Protein AF-A0A0G0GGW9-F1 (afdb_monomer)

Mean predicted aligned error: 3.84 Å

Foldseek 3Di:
DCVLCVVVVHDPLCVLVPDLVVVVVVLVVLLVCLQPPPPDDDDDQLNLVSCPPRPPDAFEFEAAADPVRHGPLVVQLVCCCVVVVDDSVVSNSSVVCCVPSVQQSCCVRPPVNDPPDDSRPCVSHPYYHHVNPDDPVRSVVVVCVVVVHDD

Structure (mmCIF, N/CA/C/O backbone):
data_AF-A0A0G0GGW9-F1
#
_entry.id   AF-A0A0G0GGW9-F1
#
loop_
_atom_site.group_PDB
_atom_site.id
_atom_site.type_symbol
_atom_site.label_atom_id
_atom_site.label_alt_id
_atom_site.label_comp_id
_atom_site.label_asym_id
_atom_site.label_entity_id
_atom_site.label_seq_id
_atom_site.pdbx_PDB_ins_code
_atom_site.Cartn_x
_atom_site.Cartn_y
_atom_site.Cartn_z
_atom_site.occupancy
_atom_site.B_iso_or_equiv
_atom_site.auth_seq_id
_atom_site.auth_comp_id
_atom_site.auth_asym_id
_atom_site.auth_atom_id
_atom_site.pdbx_PDB_model_num
ATOM 1 N N . PHE A 1 1 ? 8.602 3.162 4.055 1.00 80.19 1 PHE A N 1
ATOM 2 C CA . PHE A 1 1 ? 9.511 2.386 3.172 1.00 80.19 1 PHE A CA 1
ATOM 3 C C . PHE A 1 1 ? 10.698 3.189 2.614 1.00 80.19 1 PHE A C 1
ATOM 5 O O . PHE A 1 1 ? 11.826 2.775 2.826 1.00 80.19 1 PHE A O 1
ATOM 12 N N . ARG A 1 2 ? 10.503 4.337 1.935 1.00 81.88 2 ARG A N 1
ATOM 13 C CA . ARG A 1 2 ? 11.607 5.078 1.270 1.00 81.88 2 ARG A CA 1
ATOM 14 C C . ARG A 1 2 ?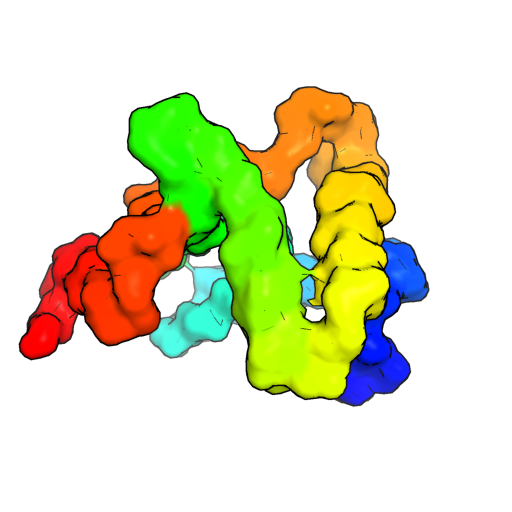 12.798 5.412 2.183 1.00 81.88 2 ARG A C 1
ATOM 16 O O . ARG A 1 2 ? 13.940 5.236 1.779 1.00 81.88 2 ARG A O 1
ATOM 23 N N . LYS A 1 3 ? 12.522 5.848 3.419 1.00 83.19 3 LYS A N 1
ATOM 24 C CA . LYS A 1 3 ? 13.545 6.105 4.448 1.00 83.19 3 LYS A CA 1
ATOM 25 C C . LYS A 1 3 ? 14.394 4.857 4.732 1.00 83.19 3 LYS A C 1
ATOM 27 O O . LYS A 1 3 ? 15.609 4.926 4.646 1.00 83.19 3 LYS A O 1
ATOM 32 N N . PHE A 1 4 ? 13.741 3.718 4.963 1.00 82.19 4 PHE A N 1
ATOM 33 C CA . PHE A 1 4 ? 14.397 2.430 5.190 1.00 82.19 4 PHE A CA 1
ATOM 34 C C . PHE A 1 4 ? 15.253 1.989 3.993 1.00 82.19 4 PHE A C 1
ATOM 36 O O . PHE A 1 4 ? 16.416 1.655 4.174 1.00 82.19 4 PHE A O 1
ATOM 43 N N . ALA A 1 5 ? 14.719 2.053 2.767 1.00 81.75 5 ALA A N 1
ATOM 44 C CA . ALA A 1 5 ? 15.481 1.700 1.565 1.00 81.75 5 ALA A CA 1
ATOM 45 C C . ALA A 1 5 ? 16.757 2.553 1.429 1.00 81.75 5 ALA A C 1
ATOM 47 O O . ALA A 1 5 ? 17.835 2.013 1.194 1.00 81.75 5 ALA A O 1
ATOM 48 N N . LYS A 1 6 ? 16.654 3.867 1.682 1.00 83.56 6 LYS A N 1
ATOM 49 C CA . LYS A 1 6 ? 17.798 4.789 1.678 1.00 83.56 6 LYS A CA 1
ATOM 50 C C . LYS A 1 6 ? 18.835 4.444 2.754 1.00 83.56 6 LYS A C 1
ATOM 52 O O . LYS A 1 6 ? 20.022 4.454 2.456 1.00 83.56 6 LYS A O 1
ATOM 57 N N . GLU A 1 7 ? 18.401 4.140 3.978 1.00 85.06 7 GLU A N 1
ATOM 58 C CA . GLU A 1 7 ? 19.284 3.732 5.088 1.00 85.06 7 GLU A CA 1
ATOM 59 C C . GLU A 1 7 ? 20.056 2.439 4.780 1.00 85.06 7 GLU A C 1
ATOM 61 O O . GLU A 1 7 ? 21.173 2.267 5.253 1.00 85.06 7 GLU A O 1
ATOM 66 N N . GLN A 1 8 ? 19.474 1.550 3.973 1.00 81.25 8 GLN A N 1
ATOM 67 C CA . GLN A 1 8 ? 20.064 0.269 3.571 1.00 81.25 8 GLN A CA 1
ATOM 68 C C . GLN A 1 8 ? 20.803 0.331 2.219 1.00 81.25 8 GLN A C 1
ATOM 70 O O . GLN A 1 8 ? 21.299 -0.686 1.747 1.00 81.25 8 GLN A O 1
ATOM 75 N N . GLY A 1 9 ? 20.881 1.507 1.584 1.00 82.62 9 GLY A N 1
ATOM 76 C CA . GLY A 1 9 ? 21.595 1.698 0.316 1.00 82.62 9 GLY A CA 1
ATOM 77 C C . GLY A 1 9 ? 20.863 1.202 -0.938 1.00 82.62 9 GLY A C 1
ATOM 78 O O . GLY A 1 9 ? 21.488 1.086 -1.987 1.00 82.62 9 GLY A O 1
ATOM 79 N N . PHE A 1 10 ? 19.555 0.936 -0.865 1.00 80.19 10 PHE A N 1
ATOM 80 C CA . PHE A 1 10 ? 18.753 0.475 -2.003 1.00 80.19 10 PHE A CA 1
ATOM 81 C C . PHE A 1 10 ? 17.971 1.612 -2.664 1.00 80.19 10 PHE A C 1
ATOM 83 O O . PHE A 1 10 ? 17.368 2.458 -1.994 1.00 80.19 10 PHE A O 1
ATOM 90 N N . HIS A 1 11 ? 17.903 1.590 -3.997 1.00 76.06 11 HIS A N 1
ATOM 91 C CA . HIS A 1 11 ? 16.989 2.455 -4.732 1.00 76.06 11 HIS A CA 1
ATOM 92 C C . HIS A 1 11 ? 15.553 1.905 -4.674 1.00 76.06 11 HIS A C 1
ATOM 94 O O . HIS A 1 11 ? 15.319 0.700 -4.740 1.00 76.06 11 HIS A O 1
ATOM 100 N N . ILE A 1 12 ? 14.554 2.790 -4.587 1.00 72.75 12 ILE A N 1
ATOM 101 C CA . ILE A 1 12 ? 13.141 2.406 -4.393 1.00 72.75 12 ILE A CA 1
ATOM 102 C C . ILE A 1 12 ? 12.538 1.602 -5.556 1.00 72.75 12 ILE A C 1
ATOM 104 O O . ILE A 1 12 ? 11.520 0.940 -5.366 1.00 72.75 12 ILE A O 1
ATOM 108 N N . SER A 1 13 ? 13.139 1.685 -6.746 1.00 69.50 13 SER A N 1
ATOM 109 C CA . SER A 1 13 ? 12.740 0.925 -7.939 1.00 69.50 13 SER A CA 1
ATOM 110 C C . SER A 1 13 ? 13.322 -0.493 -7.965 1.00 69.50 13 SER A C 1
ATOM 112 O O . SER A 1 13 ? 12.906 -1.309 -8.776 1.00 69.50 13 SER A O 1
ATOM 114 N N . GLU A 1 14 ? 14.271 -0.808 -7.081 1.00 74.75 14 GLU A N 1
ATOM 115 C CA . GLU A 1 14 ? 14.962 -2.102 -7.028 1.00 74.75 14 GLU A CA 1
ATOM 116 C C . GLU A 1 14 ? 14.428 -2.994 -5.902 1.00 74.75 14 GLU A C 1
ATOM 118 O O . GLU A 1 14 ? 15.141 -3.840 -5.367 1.00 74.75 14 GLU A O 1
ATOM 123 N N . LYS A 1 15 ? 13.162 -2.807 -5.514 1.00 78.88 15 LYS A N 1
ATOM 124 C CA . LYS A 1 15 ? 12.557 -3.501 -4.372 1.00 78.88 15 LYS A CA 1
ATOM 125 C C . LYS A 1 15 ? 12.623 -5.025 -4.502 1.00 78.88 15 LYS A C 1
ATOM 127 O O . LYS A 1 15 ? 13.007 -5.705 -3.553 1.00 78.88 15 LYS A O 1
ATOM 132 N N . HIS A 1 16 ? 12.366 -5.558 -5.690 1.00 80.50 16 HIS A N 1
ATOM 133 C CA . HIS A 1 16 ? 12.532 -6.978 -5.990 1.00 80.50 16 HIS A CA 1
ATOM 134 C C . HIS A 1 16 ? 13.946 -7.514 -5.680 1.00 80.50 16 HIS A C 1
ATOM 136 O O . HIS A 1 16 ? 14.065 -8.683 -5.318 1.00 80.50 16 HIS A O 1
ATOM 142 N N . LYS A 1 17 ? 14.999 -6.679 -5.731 1.00 82.94 17 LYS A N 1
ATOM 143 C CA . LYS A 1 17 ? 16.396 -7.059 -5.429 1.00 82.94 17 LYS A CA 1
ATOM 144 C C . LYS A 1 17 ? 16.748 -7.046 -3.940 1.00 82.94 17 LYS A C 1
ATOM 146 O O . LYS A 1 17 ? 17.812 -7.543 -3.576 1.00 82.94 17 LYS A O 1
ATOM 151 N N . ILE A 1 18 ? 15.901 -6.474 -3.082 1.00 85.44 18 ILE A N 1
ATOM 152 C CA . ILE A 1 18 ? 16.120 -6.480 -1.629 1.00 85.44 18 ILE A CA 1
ATOM 153 C C . ILE A 1 18 ? 16.232 -7.943 -1.156 1.00 85.44 18 ILE A C 1
ATOM 155 O O . ILE A 1 18 ? 15.444 -8.773 -1.596 1.00 85.44 18 ILE A O 1
ATOM 159 N N . PRO A 1 19 ? 17.184 -8.326 -0.296 1.00 91.00 19 PRO A N 1
ATOM 160 C CA . PRO A 1 19 ? 17.238 -9.697 0.208 1.00 91.00 19 PRO A CA 1
ATOM 161 C C . PRO A 1 19 ? 15.957 -10.097 0.956 1.00 91.00 19 PRO A C 1
ATOM 163 O O . PRO A 1 19 ? 15.411 -9.298 1.717 1.00 91.00 19 PRO A O 1
ATOM 166 N N . ASP A 1 20 ? 15.505 -11.344 0.788 1.00 92.44 20 ASP A N 1
ATOM 167 C CA . ASP A 1 20 ? 14.273 -11.869 1.409 1.00 92.44 20 ASP A CA 1
ATOM 168 C C . ASP A 1 20 ? 14.255 -11.666 2.942 1.00 92.44 20 ASP A C 1
ATOM 170 O O . ASP A 1 20 ? 13.216 -11.367 3.530 1.00 92.44 20 ASP A O 1
ATOM 174 N N . GLU A 1 21 ? 15.414 -11.787 3.597 1.00 91.38 21 GLU A N 1
ATOM 175 C CA . GLU A 1 21 ? 15.582 -11.546 5.038 1.00 91.38 21 GLU A CA 1
ATOM 176 C C . GLU A 1 21 ? 15.335 -10.085 5.424 1.00 91.38 21 GLU A C 1
ATOM 178 O O . GLU A 1 21 ? 14.716 -9.811 6.452 1.00 91.38 21 GLU A O 1
ATOM 183 N N . LEU A 1 22 ? 15.772 -9.144 4.583 1.00 89.94 22 LEU A N 1
ATOM 184 C CA . LEU A 1 22 ? 15.615 -7.717 4.831 1.00 89.94 22 LEU A CA 1
ATOM 185 C C . LEU A 1 22 ? 14.166 -7.266 4.600 1.00 89.94 22 LEU A C 1
ATOM 187 O O . LEU A 1 22 ? 13.664 -6.442 5.363 1.00 89.94 22 LEU A O 1
ATOM 191 N N . ASP A 1 23 ? 13.473 -7.840 3.611 1.00 90.81 23 ASP A N 1
ATOM 192 C CA . ASP A 1 23 ? 12.028 -7.635 3.426 1.00 90.81 23 ASP A CA 1
ATOM 193 C C . ASP A 1 23 ? 11.237 -8.160 4.633 1.00 90.81 23 ASP A C 1
ATOM 195 O O . ASP A 1 23 ? 10.394 -7.453 5.187 1.00 90.81 23 ASP A O 1
ATOM 199 N N . LYS A 1 24 ? 11.548 -9.371 5.115 1.00 92.38 24 LYS A N 1
ATOM 200 C CA . LYS A 1 24 ? 10.927 -9.914 6.334 1.00 92.38 24 LYS A CA 1
ATOM 201 C C . LYS A 1 24 ? 11.199 -9.031 7.551 1.00 92.38 24 LYS A C 1
ATOM 203 O O . LYS A 1 24 ? 10.263 -8.704 8.275 1.00 92.38 24 LYS A O 1
ATOM 208 N N . ALA A 1 25 ? 12.443 -8.598 7.750 1.00 92.31 25 ALA A N 1
ATOM 209 C CA . ALA A 1 25 ? 12.807 -7.707 8.849 1.00 92.31 25 ALA A CA 1
ATOM 210 C C . ALA A 1 25 ? 12.079 -6.354 8.768 1.00 92.31 25 ALA A C 1
ATOM 212 O O . ALA A 1 25 ? 11.657 -5.817 9.794 1.00 92.31 25 ALA A O 1
ATOM 213 N N . PHE A 1 26 ? 11.891 -5.810 7.561 1.00 92.31 26 PHE A N 1
ATOM 214 C CA . PHE A 1 26 ? 11.120 -4.587 7.355 1.00 92.31 26 PHE A CA 1
ATOM 215 C C . PHE A 1 26 ? 9.651 -4.766 7.757 1.00 92.31 26 PHE A C 1
ATOM 217 O O . PHE A 1 26 ? 9.125 -3.936 8.498 1.00 92.31 26 PHE A O 1
ATOM 224 N N . GLU A 1 27 ? 8.998 -5.845 7.321 1.00 94.44 27 GLU A N 1
ATOM 225 C CA . GLU A 1 27 ? 7.593 -6.090 7.668 1.00 94.44 27 GLU A CA 1
ATOM 226 C C . GLU A 1 27 ? 7.407 -6.390 9.165 1.00 94.44 27 GLU A C 1
ATOM 228 O O . GLU A 1 27 ? 6.448 -5.913 9.771 1.00 94.44 27 GLU A O 1
ATOM 233 N N . GLU A 1 28 ? 8.351 -7.079 9.814 1.00 94.38 28 GLU A N 1
ATOM 234 C CA . GLU A 1 28 ? 8.331 -7.248 11.275 1.00 94.38 28 GLU A CA 1
ATOM 235 C C . GLU A 1 28 ? 8.519 -5.916 12.017 1.00 94.38 28 GLU A C 1
ATOM 237 O O . GLU A 1 28 ? 7.830 -5.656 13.005 1.00 94.38 28 GLU A O 1
ATOM 242 N N . ARG A 1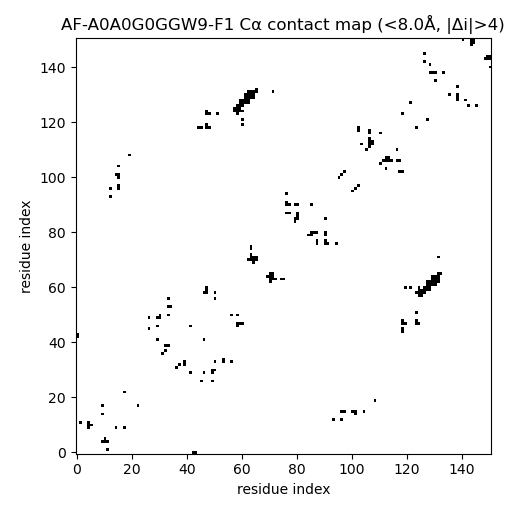 29 ? 9.369 -5.014 11.507 1.00 93.81 29 ARG A N 1
ATOM 243 C CA . ARG A 1 29 ? 9.482 -3.649 12.043 1.00 93.81 29 ARG A CA 1
ATOM 244 C C . ARG A 1 29 ? 8.175 -2.870 11.886 1.00 93.81 29 ARG A C 1
ATOM 246 O O . ARG A 1 29 ? 7.782 -2.170 12.813 1.00 93.81 29 ARG A O 1
ATOM 253 N N . VAL A 1 30 ? 7.488 -2.997 10.749 1.00 95.19 30 VAL A N 1
ATOM 254 C CA . VAL A 1 30 ? 6.163 -2.385 10.546 1.00 95.19 30 VAL A CA 1
ATOM 255 C C . VAL A 1 30 ? 5.162 -2.919 11.571 1.00 95.19 30 VAL A C 1
ATOM 257 O O . VAL A 1 30 ? 4.509 -2.119 12.237 1.00 95.19 30 VAL A O 1
ATOM 260 N N . LYS A 1 31 ? 5.082 -4.242 11.775 1.00 95.88 31 LYS A N 1
ATOM 261 C CA . LYS A 1 31 ? 4.214 -4.832 12.813 1.00 95.88 31 LYS A CA 1
ATOM 262 C C . LYS A 1 31 ? 4.555 -4.328 14.209 1.00 95.88 31 LYS A C 1
ATOM 264 O O . LYS A 1 31 ? 3.648 -4.100 15.002 1.00 95.88 31 LYS A O 1
ATOM 269 N N . TYR A 1 32 ? 5.842 -4.184 14.521 1.00 96.19 32 TYR A N 1
ATOM 270 C CA . TYR A 1 32 ? 6.283 -3.656 15.807 1.00 96.19 32 TYR A CA 1
ATOM 271 C C . TYR A 1 32 ? 5.777 -2.227 16.022 1.00 96.19 32 TYR A C 1
ATOM 273 O O . TYR A 1 32 ? 5.156 -1.969 17.050 1.00 96.19 32 TYR A O 1
ATOM 281 N N . ILE A 1 33 ? 5.979 -1.335 15.047 1.00 95.94 33 ILE A N 1
ATOM 282 C CA . ILE A 1 33 ? 5.508 0.056 15.115 1.00 95.94 33 ILE A CA 1
ATOM 283 C C . ILE A 1 33 ? 3.990 0.081 15.315 1.00 95.94 33 ILE A C 1
ATOM 285 O O . ILE A 1 33 ? 3.509 0.684 16.266 1.00 95.94 33 ILE A O 1
ATOM 289 N N . LEU A 1 34 ? 3.237 -0.660 14.494 1.00 95.94 34 LEU A N 1
ATOM 290 C CA . LEU A 1 34 ? 1.771 -0.697 14.570 1.00 95.94 34 LEU A CA 1
ATOM 291 C C . LEU A 1 34 ? 1.225 -1.217 15.908 1.00 95.94 34 LEU A C 1
ATOM 293 O O . LEU A 1 34 ? 0.109 -0.874 16.276 1.00 95.94 34 LEU A O 1
ATOM 297 N N . LYS A 1 35 ? 1.975 -2.065 16.621 1.00 96.38 35 LYS A N 1
ATOM 298 C CA . LYS A 1 35 ? 1.551 -2.628 17.914 1.00 96.38 35 LYS A CA 1
ATOM 299 C C . LYS A 1 35 ? 1.961 -1.788 19.120 1.00 96.38 35 LYS A C 1
ATOM 301 O O . LYS A 1 35 ? 1.320 -1.900 20.160 1.00 96.38 35 LYS A O 1
ATOM 306 N N . ASN A 1 36 ? 3.063 -1.047 19.024 1.00 96.88 36 ASN A N 1
ATOM 307 C CA . ASN A 1 36 ? 3.723 -0.463 20.196 1.00 96.88 36 ASN A CA 1
ATOM 308 C C . ASN A 1 36 ? 3.809 1.065 20.151 1.00 96.88 36 ASN A C 1
ATOM 310 O O . ASN A 1 36 ? 3.906 1.698 21.201 1.00 96.88 36 ASN A O 1
ATOM 314 N N . GLU A 1 37 ? 3.787 1.658 18.961 1.00 96.19 37 GLU A N 1
ATOM 315 C CA . GLU A 1 37 ? 3.860 3.103 18.772 1.00 96.19 37 GLU A CA 1
ATOM 316 C C . GLU A 1 37 ? 2.457 3.679 18.533 1.00 96.19 37 GLU A C 1
ATOM 318 O O . GLU A 1 37 ? 1.491 2.952 18.296 1.00 96.19 37 GLU A O 1
ATOM 323 N N . LYS A 1 38 ? 2.313 5.000 18.661 1.00 94.31 38 LYS A N 1
ATOM 324 C CA . LYS A 1 38 ? 1.020 5.692 18.564 1.00 94.31 38 LYS A CA 1
ATOM 325 C C . LYS A 1 38 ? 1.124 6.853 17.594 1.00 94.31 38 LYS A C 1
ATOM 327 O O . LYS A 1 38 ? 2.132 7.548 17.588 1.00 94.31 38 LYS A O 1
ATOM 332 N N . ASN A 1 39 ? 0.036 7.117 16.871 1.00 93.44 39 ASN A N 1
ATOM 333 C CA . ASN A 1 39 ? -0.078 8.231 15.920 1.00 93.44 39 ASN A CA 1
ATOM 334 C C . ASN A 1 39 ? 0.925 8.160 14.756 1.00 93.44 39 ASN A C 1
ATOM 336 O O . ASN A 1 39 ? 1.345 9.186 14.225 1.00 93.44 39 ASN A O 1
ATOM 340 N N . GLU A 1 40 ? 1.289 6.946 14.352 1.00 95.12 40 GLU A N 1
ATOM 341 C CA . GLU A 1 40 ? 2.216 6.706 13.251 1.00 95.12 40 GLU A CA 1
ATOM 342 C C . GLU A 1 40 ? 1.475 6.511 11.926 1.00 95.12 40 GLU A C 1
ATOM 344 O O . GLU A 1 40 ? 0.445 5.838 11.857 1.00 95.12 40 GLU A O 1
ATOM 349 N N . ILE A 1 41 ? 2.035 7.063 10.846 1.00 94.75 41 ILE A N 1
ATOM 350 C CA . ILE A 1 41 ? 1.538 6.858 9.480 1.00 94.75 41 ILE A CA 1
ATOM 351 C C . ILE A 1 41 ? 2.553 6.013 8.719 1.00 94.75 41 ILE A C 1
ATOM 353 O O . ILE A 1 41 ? 3.656 6.461 8.394 1.00 94.75 41 ILE A O 1
ATOM 357 N N . ILE A 1 42 ? 2.163 4.785 8.378 1.00 94.88 42 ILE A N 1
ATOM 358 C CA . ILE A 1 42 ? 3.026 3.859 7.646 1.00 94.88 42 ILE A CA 1
ATOM 359 C C . ILE A 1 42 ? 2.576 3.748 6.194 1.00 94.88 42 ILE A C 1
ATOM 361 O O . ILE A 1 42 ? 1.488 3.274 5.889 1.00 94.88 42 ILE A O 1
ATOM 365 N N . GLN A 1 43 ? 3.486 4.095 5.285 1.00 93.50 43 GLN A N 1
ATOM 366 C CA . GLN A 1 43 ? 3.339 3.837 3.857 1.00 93.50 43 GLN A CA 1
ATOM 367 C C . GLN A 1 43 ? 4.316 2.738 3.404 1.00 93.50 43 GLN A C 1
ATOM 369 O O . GLN A 1 43 ? 5.548 2.922 3.375 1.00 93.50 43 GLN A O 1
ATOM 374 N N . SER A 1 44 ? 3.762 1.588 3.019 1.00 91.38 44 SER A N 1
ATOM 375 C CA . SER A 1 44 ? 4.461 0.474 2.368 1.00 91.38 44 SER A CA 1
ATOM 376 C C . SER A 1 44 ? 3.500 -0.285 1.439 1.00 91.38 44 SER A C 1
ATOM 378 O O . SER A 1 44 ? 2.310 0.010 1.413 1.00 91.38 44 SER A O 1
ATOM 380 N N . HIS A 1 45 ? 4.016 -1.234 0.649 1.00 91.31 45 HIS A N 1
ATOM 381 C CA . HIS A 1 45 ? 3.168 -2.026 -0.257 1.00 91.31 45 HIS A CA 1
ATOM 382 C C . HIS A 1 45 ? 2.285 -2.994 0.539 1.00 91.31 45 HIS A C 1
ATOM 384 O O . HIS A 1 45 ? 1.086 -3.064 0.311 1.00 91.31 45 HIS A O 1
ATOM 390 N N . LEU A 1 46 ? 2.868 -3.685 1.522 1.00 94.06 46 LEU A N 1
ATOM 391 C CA . LEU A 1 46 ? 2.174 -4.697 2.311 1.00 94.06 46 LEU A CA 1
ATOM 392 C C . LEU A 1 46 ? 1.482 -4.135 3.557 1.00 94.06 46 LEU A C 1
ATOM 394 O O . LEU A 1 46 ? 0.895 -4.919 4.282 1.00 94.06 46 LEU A O 1
ATOM 398 N N . ALA A 1 47 ? 1.501 -2.822 3.821 1.00 92.56 47 ALA A N 1
ATOM 399 C CA . ALA A 1 47 ? 1.004 -2.247 5.080 1.00 92.56 47 ALA A CA 1
ATOM 400 C C . ALA A 1 47 ? -0.400 -2.744 5.470 1.00 92.56 47 ALA A C 1
ATOM 402 O O . ALA A 1 47 ? -0.598 -3.151 6.611 1.00 92.56 47 ALA A O 1
ATOM 403 N N . GLY A 1 48 ? -1.347 -2.780 4.523 1.00 94.50 48 GLY A N 1
ATOM 404 C CA . GLY A 1 48 ? -2.700 -3.294 4.769 1.00 94.50 48 GLY A CA 1
ATOM 405 C C . GLY A 1 48 ? -2.714 -4.777 5.149 1.00 94.50 48 GLY A C 1
ATOM 406 O O . GLY A 1 48 ? -3.327 -5.156 6.144 1.00 94.50 48 GLY A O 1
ATOM 407 N N . PHE A 1 49 ? -1.982 -5.613 4.411 1.00 95.31 49 PHE A N 1
ATOM 408 C CA . PHE A 1 49 ? -1.826 -7.042 4.700 1.00 95.31 49 PHE A CA 1
ATOM 409 C C . PHE A 1 49 ? -1.079 -7.305 6.023 1.00 95.31 49 PHE A C 1
ATOM 411 O O . PHE A 1 49 ? -1.494 -8.131 6.832 1.00 95.31 49 PHE A O 1
ATOM 418 N N . THR A 1 50 ? 0.001 -6.575 6.282 1.00 94.75 50 THR A N 1
ATOM 419 C CA . THR A 1 50 ? 0.832 -6.683 7.487 1.00 94.75 50 THR A CA 1
ATOM 420 C C . THR A 1 50 ? 0.073 -6.250 8.746 1.00 94.75 50 THR A C 1
ATOM 422 O O . THR A 1 50 ? 0.305 -6.804 9.821 1.00 94.75 50 THR A O 1
ATOM 425 N N . ALA A 1 51 ? -0.856 -5.299 8.619 1.00 96.62 51 ALA A N 1
ATOM 426 C CA . ALA A 1 51 ? -1.667 -4.777 9.717 1.00 96.62 51 ALA A CA 1
ATOM 427 C C . ALA A 1 51 ? -2.854 -5.673 10.122 1.00 96.62 51 ALA A C 1
ATOM 429 O O . ALA A 1 51 ? -3.574 -5.342 11.066 1.00 96.62 51 ALA A O 1
ATOM 430 N N . GLN A 1 52 ? -3.106 -6.789 9.425 1.00 95.06 52 GLN A N 1
ATOM 431 C CA . GLN A 1 52 ? -4.251 -7.650 9.733 1.00 95.06 52 GLN A CA 1
ATOM 432 C C . GLN A 1 52 ? -4.197 -8.174 11.175 1.00 95.06 52 GLN A C 1
ATOM 434 O O . GLN A 1 52 ? -3.166 -8.649 11.652 1.00 95.06 52 GLN A O 1
ATOM 439 N N . GLY A 1 53 ? -5.333 -8.087 11.870 1.00 94.69 53 GLY A N 1
ATOM 440 C CA . GLY A 1 53 ? -5.463 -8.513 13.265 1.00 94.69 53 GLY A CA 1
ATOM 441 C C . GLY A 1 53 ? -4.812 -7.585 14.298 1.00 94.69 53 GLY A C 1
ATOM 442 O O . GLY A 1 53 ? -4.828 -7.923 15.480 1.00 94.69 53 GLY A O 1
ATOM 443 N N . ILE A 1 54 ? -4.251 -6.437 13.898 1.00 96.38 54 ILE A N 1
ATOM 444 C CA . ILE A 1 54 ? -3.768 -5.416 14.838 1.00 96.38 54 ILE A CA 1
ATOM 445 C C . ILE A 1 54 ? -4.929 -4.449 15.132 1.00 96.38 54 ILE A C 1
ATOM 447 O O . ILE A 1 54 ? -5.444 -3.834 14.195 1.00 96.38 54 ILE A O 1
ATOM 451 N N . PRO A 1 55 ? -5.389 -4.336 16.393 1.00 94.88 55 PRO A N 1
ATOM 452 C CA . PRO A 1 55 ? -6.469 -3.421 16.751 1.00 94.88 55 PRO A CA 1
ATOM 453 C C . PRO A 1 55 ? -6.017 -1.962 16.622 1.00 94.88 55 PRO A C 1
ATOM 455 O O . PRO A 1 55 ? -4.825 -1.678 16.633 1.00 94.88 55 PRO A O 1
ATOM 458 N N . GLU A 1 56 ? -6.978 -1.041 16.523 1.00 94.44 56 GLU A N 1
ATOM 459 C CA . GLU A 1 56 ? -6.734 0.415 16.502 1.00 94.44 56 GLU A CA 1
ATOM 460 C C . GLU A 1 56 ? -5.875 0.919 15.322 1.00 94.44 56 GLU A C 1
ATOM 462 O O . GLU A 1 56 ? -5.411 2.058 15.326 1.00 94.44 56 GLU A O 1
ATOM 467 N N . VAL A 1 57 ? -5.710 0.109 14.271 1.00 96.94 57 VAL A N 1
ATOM 468 C CA . VAL A 1 57 ? -5.048 0.504 13.021 1.00 96.94 57 VAL A CA 1
ATOM 469 C C . VAL A 1 57 ? -6.090 0.721 11.930 1.00 96.94 57 VAL A C 1
ATOM 471 O O . VAL A 1 57 ? -6.814 -0.205 11.571 1.00 96.94 57 VAL A O 1
ATOM 474 N N . PHE A 1 58 ? -6.119 1.929 11.365 1.00 97.31 58 PHE A N 1
ATOM 475 C CA . PHE A 1 58 ? -6.962 2.273 10.219 1.00 97.31 58 PHE A CA 1
ATOM 476 C C . PHE A 1 58 ? -6.182 2.105 8.908 1.00 97.31 58 PHE A C 1
ATOM 478 O O . PHE A 1 58 ? -5.157 2.756 8.691 1.00 97.31 58 PHE A O 1
ATOM 485 N N . LYS A 1 59 ? -6.642 1.213 8.029 1.00 97.81 59 LYS A N 1
ATOM 486 C CA . LYS A 1 59 ? -5.936 0.797 6.809 1.00 97.81 59 LYS A CA 1
ATOM 487 C C . LYS A 1 59 ? -6.592 1.425 5.588 1.00 97.81 59 LYS A C 1
ATOM 489 O O . LYS A 1 59 ? -7.780 1.232 5.339 1.00 97.81 59 LYS A O 1
ATOM 494 N N . ILE A 1 60 ? -5.790 2.116 4.785 1.00 97.81 60 ILE A N 1
ATOM 495 C CA . ILE A 1 60 ? -6.257 2.836 3.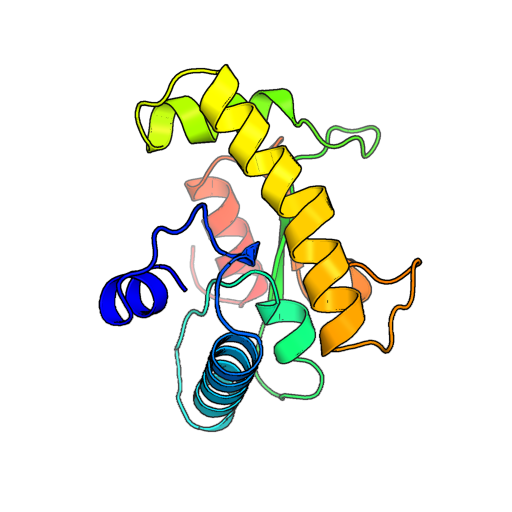599 1.00 97.81 60 ILE A CA 1
ATOM 496 C C . ILE A 1 60 ? -5.612 2.232 2.353 1.00 97.81 60 ILE A C 1
ATOM 498 O O . ILE A 1 60 ? -4.384 2.130 2.278 1.00 97.81 60 ILE A O 1
ATOM 502 N N . LEU A 1 61 ? -6.433 1.858 1.374 1.00 97.38 61 LEU A N 1
ATOM 503 C CA . LEU A 1 61 ? -5.988 1.510 0.029 1.00 97.38 61 LEU A CA 1
ATOM 504 C C . LEU A 1 61 ? -6.139 2.726 -0.880 1.00 97.38 61 LEU A C 1
ATOM 506 O O . LEU A 1 61 ? -7.179 3.377 -0.878 1.00 97.38 61 LEU A O 1
ATOM 510 N N . VAL A 1 62 ? -5.116 3.017 -1.679 1.00 95.94 62 VAL A N 1
ATOM 511 C CA . VAL A 1 62 ? -5.156 4.098 -2.668 1.00 95.94 62 VAL A CA 1
ATOM 512 C C . VAL A 1 62 ? -5.094 3.488 -4.061 1.00 95.94 62 VAL A C 1
ATOM 514 O O . VAL A 1 62 ? -4.105 2.837 -4.400 1.00 95.94 62 VAL A O 1
ATOM 517 N N . ILE A 1 63 ? -6.134 3.724 -4.856 1.00 95.69 63 ILE A N 1
ATOM 518 C CA . ILE A 1 63 ? -6.292 3.210 -6.223 1.00 95.69 63 ILE A CA 1
ATOM 519 C C . ILE A 1 63 ? -6.432 4.353 -7.234 1.00 95.69 63 ILE A C 1
ATOM 521 O O . ILE A 1 63 ? -6.503 5.537 -6.875 1.00 95.69 63 ILE A O 1
ATOM 525 N N . CYS A 1 64 ? -6.429 3.996 -8.514 1.00 95.69 64 CYS A N 1
ATOM 526 C CA . CYS A 1 64 ? -6.634 4.910 -9.629 1.00 95.69 64 CYS A CA 1
ATOM 527 C C . CYS A 1 64 ? -7.457 4.201 -10.710 1.00 95.69 64 CYS A C 1
ATOM 529 O O . CYS A 1 64 ? -6.940 3.895 -11.778 1.00 95.69 64 CYS A O 1
ATOM 531 N N . GLU A 1 65 ? -8.719 3.925 -10.412 1.00 96.06 65 GLU A N 1
ATOM 532 C CA . GLU A 1 65 ? -9.638 3.198 -11.296 1.00 96.06 65 GLU A CA 1
ATOM 533 C C . GLU A 1 65 ? -10.667 4.163 -11.892 1.00 96.06 65 GLU A C 1
ATOM 535 O O . GLU A 1 65 ? -11.009 5.158 -11.256 1.00 96.06 65 GLU A O 1
ATOM 540 N N . ASP A 1 66 ? -11.164 3.918 -13.101 1.00 95.19 66 ASP A N 1
ATOM 541 C CA . ASP A 1 66 ? -12.306 4.691 -13.604 1.00 95.19 66 ASP A CA 1
ATOM 542 C C . ASP A 1 66 ? -13.652 4.177 -13.073 1.00 95.19 66 ASP A C 1
ATOM 544 O O . ASP A 1 66 ? -13.734 3.319 -12.197 1.00 95.19 66 ASP A O 1
ATOM 548 N N . LYS A 1 67 ? -14.740 4.715 -13.634 1.00 91.25 67 LYS A N 1
ATOM 549 C CA . LYS A 1 67 ? -16.117 4.338 -13.297 1.00 91.25 67 LYS A CA 1
ATOM 550 C C . LYS A 1 67 ? -16.465 2.889 -13.651 1.00 91.25 67 LYS A C 1
ATOM 552 O O . LYS A 1 67 ? -17.479 2.400 -13.162 1.00 91.25 67 LYS A O 1
ATOM 557 N N . GLU A 1 68 ? -15.676 2.239 -14.503 1.00 93.44 68 GLU A N 1
ATOM 558 C CA . GLU A 1 68 ? -15.844 0.833 -14.882 1.00 93.44 68 GLU A CA 1
ATOM 559 C C . GLU A 1 68 ? -15.008 -0.098 -13.984 1.00 93.44 68 GLU A C 1
ATOM 561 O O . GLU A 1 68 ? -15.182 -1.312 -14.047 1.00 93.44 68 GLU A O 1
ATOM 566 N N . GLY A 1 69 ? -14.169 0.456 -13.096 1.00 91.88 69 GLY A N 1
ATOM 567 C CA . GLY A 1 69 ? -13.280 -0.299 -12.208 1.00 91.88 69 GLY A CA 1
ATOM 568 C C . GLY A 1 69 ? -11.924 -0.631 -12.837 1.00 91.88 69 GLY A C 1
ATOM 569 O O . GLY A 1 69 ? -11.180 -1.448 -12.303 1.00 91.88 69 GLY A O 1
ATOM 570 N N . GLU A 1 70 ? -11.582 -0.010 -13.969 1.00 93.94 70 GLU A N 1
ATOM 571 C CA . GLU A 1 70 ? -10.357 -0.315 -14.707 1.00 93.94 70 GLU A CA 1
ATOM 572 C C . GLU A 1 70 ? -9.187 0.562 -14.241 1.00 93.94 70 GLU A C 1
ATOM 574 O O . GLU A 1 70 ? -9.274 1.797 -14.281 1.00 93.94 70 GLU A O 1
ATOM 579 N N . ASP A 1 71 ? -8.056 -0.055 -13.861 1.00 92.94 71 ASP A N 1
ATOM 580 C CA . ASP A 1 71 ? -6.851 0.676 -13.440 1.00 92.94 71 ASP A CA 1
ATOM 581 C C . ASP A 1 71 ? -6.336 1.589 -14.562 1.00 92.94 71 ASP A C 1
ATOM 583 O O . ASP A 1 71 ? -5.961 1.170 -15.663 1.00 92.94 71 ASP A O 1
ATOM 587 N N . LYS A 1 72 ? -6.242 2.882 -14.262 1.00 95.06 72 LYS A N 1
ATOM 588 C CA . LYS A 1 72 ? -5.706 3.907 -15.158 1.00 95.06 72 LYS A CA 1
ATOM 589 C C . LYS A 1 72 ? -4.205 4.018 -15.011 1.00 95.06 72 LYS A C 1
ATOM 591 O O . LYS A 1 72 ? -3.646 5.032 -14.583 1.00 95.06 72 LYS A O 1
ATOM 596 N N . LYS A 1 73 ? -3.540 2.965 -15.482 1.00 92.12 73 LYS A N 1
ATOM 597 C CA . LYS A 1 73 ? -2.082 2.847 -15.533 1.00 92.12 73 LYS A CA 1
ATOM 598 C C . LYS A 1 73 ? -1.405 4.047 -16.201 1.00 92.12 73 LYS A C 1
ATOM 600 O O . LYS A 1 73 ? -0.378 4.497 -15.705 1.00 92.12 73 LYS A O 1
ATOM 605 N N . SER A 1 74 ? -1.978 4.617 -17.266 1.00 93.56 74 SER A N 1
ATOM 606 C CA . SER A 1 74 ? -1.440 5.820 -17.932 1.00 93.56 74 SER A CA 1
ATOM 607 C C . SER A 1 74 ? -1.328 7.022 -16.988 1.00 93.56 74 SER A C 1
ATOM 609 O O . SER A 1 74 ? -0.272 7.638 -16.909 1.00 93.56 74 SER A O 1
ATOM 611 N N . ILE A 1 75 ? -2.359 7.289 -16.184 1.00 94.25 75 ILE A N 1
ATOM 612 C CA . ILE A 1 75 ? -2.354 8.381 -15.200 1.00 94.25 75 ILE A CA 1
ATOM 613 C C . ILE A 1 75 ? -1.304 8.122 -14.112 1.00 94.25 75 ILE A C 1
ATOM 615 O O . ILE A 1 75 ? -0.595 9.035 -13.681 1.00 94.25 75 ILE A O 1
ATOM 619 N N . ARG A 1 76 ? -1.166 6.866 -13.667 1.00 93.56 76 ARG A N 1
ATOM 620 C CA . ARG A 1 76 ? -0.126 6.466 -12.705 1.00 93.56 76 ARG A CA 1
ATOM 621 C C . ARG A 1 76 ? 1.282 6.681 -13.276 1.00 93.56 76 ARG A C 1
ATOM 623 O O . ARG A 1 76 ? 2.149 7.167 -12.549 1.00 93.56 76 ARG A O 1
ATOM 630 N N . ILE A 1 77 ? 1.497 6.370 -14.558 1.00 93.50 77 ILE A N 1
ATOM 631 C CA . ILE A 1 77 ? 2.759 6.610 -15.282 1.00 93.50 77 ILE A CA 1
ATOM 632 C C . ILE A 1 77 ? 3.071 8.106 -15.312 1.00 93.50 77 ILE A C 1
ATOM 634 O O . ILE A 1 77 ? 4.150 8.497 -14.869 1.00 93.50 77 ILE A O 1
ATOM 638 N N . ASP A 1 78 ? 2.120 8.940 -15.737 1.00 93.62 78 ASP A N 1
ATOM 639 C CA . ASP A 1 78 ? 2.307 10.394 -15.820 1.00 93.62 78 ASP A CA 1
ATOM 640 C C . ASP A 1 78 ? 2.673 10.994 -14.455 1.00 93.62 78 ASP A C 1
ATOM 642 O O . ASP A 1 78 ? 3.563 11.838 -14.341 1.00 93.62 78 ASP A O 1
ATOM 646 N N . ARG A 1 79 ? 2.044 10.512 -13.376 1.00 92.62 79 ARG A N 1
ATOM 647 C CA . ARG A 1 79 ? 2.376 10.928 -12.004 1.00 92.62 79 ARG A CA 1
ATOM 648 C C . ARG A 1 79 ? 3.803 10.552 -11.608 1.00 92.62 79 ARG A C 1
ATOM 650 O O . ARG A 1 79 ? 4.463 11.354 -10.955 1.00 92.62 79 ARG A O 1
ATOM 657 N N . ILE A 1 80 ? 4.288 9.364 -11.975 1.00 91.25 80 ILE A N 1
ATOM 658 C CA . ILE A 1 80 ? 5.676 8.950 -11.700 1.00 91.25 80 ILE A CA 1
ATOM 659 C C . ILE A 1 80 ? 6.654 9.808 -12.504 1.00 91.25 80 ILE A C 1
ATOM 661 O O . ILE A 1 80 ? 7.617 10.313 -11.929 1.00 91.25 80 ILE A O 1
ATOM 665 N N . MET A 1 81 ? 6.376 10.023 -13.794 1.00 94.00 81 MET A N 1
ATOM 666 C CA . MET A 1 81 ? 7.190 10.877 -14.663 1.00 94.00 81 MET A CA 1
ATOM 667 C C . MET A 1 81 ? 7.343 12.278 -14.074 1.00 94.00 81 MET A C 1
ATOM 669 O O . MET A 1 81 ? 8.463 12.748 -13.905 1.00 94.00 81 MET A O 1
ATOM 673 N N . ASN A 1 82 ? 6.230 12.908 -13.688 1.00 92.88 82 ASN A N 1
ATOM 674 C CA . ASN A 1 82 ? 6.229 14.261 -13.134 1.00 92.88 82 ASN A CA 1
ATOM 675 C C . ASN A 1 82 ? 6.869 14.333 -11.739 1.00 92.88 82 ASN A C 1
ATOM 677 O O . ASN A 1 82 ? 7.559 15.300 -11.428 1.00 92.88 82 ASN A O 1
ATOM 681 N N . ARG A 1 83 ? 6.656 13.318 -10.892 1.00 89.75 83 ARG A N 1
ATOM 682 C CA . ARG A 1 83 ? 7.198 13.276 -9.525 1.00 89.75 83 ARG A CA 1
ATOM 683 C C . ARG A 1 83 ? 8.712 13.093 -9.510 1.00 89.75 83 ARG A C 1
ATOM 685 O O . ARG A 1 83 ? 9.395 1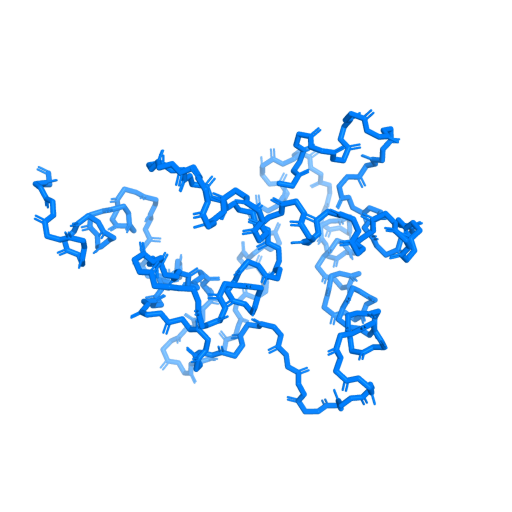3.768 -8.747 1.00 89.75 83 ARG A O 1
ATOM 692 N N . ASP A 1 84 ? 9.211 12.150 -10.303 1.00 88.06 84 ASP A N 1
ATOM 693 C CA . ASP A 1 84 ? 10.615 11.732 -10.259 1.00 88.06 84 ASP A CA 1
ATOM 694 C C . ASP A 1 84 ? 11.441 12.328 -11.412 1.00 88.06 84 ASP A C 1
ATOM 696 O O . ASP A 1 84 ? 12.640 12.070 -11.503 1.00 88.06 84 ASP A O 1
ATOM 700 N N . ASN A 1 85 ? 10.811 13.135 -12.276 1.00 91.81 85 ASN A N 1
ATOM 701 C CA . ASN A 1 85 ? 11.396 13.726 -13.479 1.00 91.81 85 ASN A CA 1
ATOM 702 C C . ASN A 1 85 ? 12.079 12.673 -14.371 1.00 91.81 85 ASN A C 1
ATOM 704 O O . ASN A 1 85 ? 13.246 12.802 -14.749 1.00 91.81 85 ASN A O 1
ATOM 708 N N . VAL A 1 86 ? 11.355 11.586 -14.657 1.00 92.06 86 VAL A N 1
ATOM 709 C CA . VAL A 1 86 ? 11.849 10.444 -15.441 1.00 92.06 86 VAL A CA 1
ATOM 710 C C . VAL A 1 86 ? 11.100 10.286 -16.769 1.00 92.06 86 VAL A C 1
ATOM 712 O O . VAL A 1 86 ? 9.922 10.637 -16.852 1.00 92.06 86 VAL A O 1
ATOM 715 N N . PRO A 1 87 ? 11.740 9.711 -17.805 1.00 93.56 87 PRO A N 1
ATOM 716 C CA . PRO A 1 87 ? 11.074 9.383 -19.062 1.00 93.56 87 PRO A CA 1
ATOM 717 C C . PRO A 1 87 ? 9.958 8.346 -18.901 1.00 93.56 87 PRO A C 1
ATOM 719 O O . PRO A 1 87 ? 9.942 7.550 -17.955 1.00 93.56 87 PRO A O 1
ATOM 722 N N . SER A 1 88 ? 9.061 8.309 -19.889 1.00 91.94 88 SER A N 1
ATOM 723 C CA . SER A 1 88 ? 7.912 7.401 -19.895 1.00 91.94 88 SER A CA 1
ATOM 724 C C . SER A 1 88 ? 8.303 5.922 -19.869 1.00 91.94 88 SER A C 1
ATOM 726 O O . SER A 1 88 ? 7.612 5.131 -19.230 1.00 91.94 88 SER A O 1
ATOM 728 N N . GLU A 1 89 ? 9.414 5.529 -20.506 1.00 92.81 89 GLU A N 1
ATOM 729 C CA . GLU A 1 89 ? 9.893 4.142 -20.474 1.00 92.81 89 GLU A CA 1
ATOM 730 C C . GLU A 1 89 ? 10.239 3.713 -19.048 1.00 92.81 89 GLU A C 1
ATOM 732 O O . GLU A 1 89 ? 9.756 2.685 -18.581 1.00 92.81 89 GLU A O 1
ATOM 737 N N . LYS A 1 90 ? 10.993 4.546 -18.323 1.00 90.25 90 LYS A N 1
ATOM 738 C CA . LYS A 1 90 ? 11.411 4.261 -16.946 1.00 90.25 90 LYS A CA 1
ATOM 739 C C . LYS A 1 90 ? 10.223 4.221 -15.983 1.00 90.25 90 LYS A C 1
ATOM 741 O O . LYS A 1 90 ? 10.177 3.384 -15.086 1.00 90.25 90 LYS A O 1
ATOM 746 N N . ALA A 1 91 ? 9.238 5.096 -16.182 1.00 90.19 91 ALA A N 1
ATOM 747 C CA . ALA A 1 91 ? 8.009 5.076 -15.395 1.00 90.19 91 ALA A CA 1
ATOM 748 C C . ALA A 1 91 ? 7.163 3.814 -15.661 1.00 90.19 91 ALA A C 1
ATOM 750 O O . ALA A 1 91 ? 6.635 3.225 -14.718 1.00 90.19 91 ALA A O 1
ATOM 751 N N . ARG A 1 92 ? 7.062 3.358 -16.921 1.00 89.94 92 ARG A N 1
ATOM 752 C CA . ARG A 1 92 ? 6.392 2.091 -17.274 1.00 89.94 92 ARG A CA 1
ATOM 753 C C . ARG A 1 92 ? 7.096 0.886 -16.665 1.00 89.94 92 ARG A C 1
ATOM 755 O O . ARG A 1 92 ? 6.424 0.019 -16.109 1.00 89.94 92 ARG A O 1
ATOM 762 N N . GLU A 1 93 ? 8.422 0.859 -16.751 1.00 90.12 93 GLU A N 1
ATOM 763 C CA . GLU A 1 93 ? 9.251 -0.185 -16.152 1.00 90.12 93 GLU A CA 1
ATOM 764 C C . GLU A 1 93 ? 9.020 -0.255 -14.638 1.00 90.12 93 GLU A C 1
ATOM 766 O O . GLU A 1 93 ? 8.738 -1.328 -14.118 1.00 90.12 93 GLU A O 1
ATOM 771 N N . GLU A 1 94 ? 9.014 0.883 -13.932 1.00 86.75 94 GLU A N 1
ATOM 772 C CA . GLU A 1 94 ? 8.737 0.918 -12.489 1.00 86.75 94 GLU A CA 1
ATOM 773 C C . GLU A 1 94 ? 7.377 0.3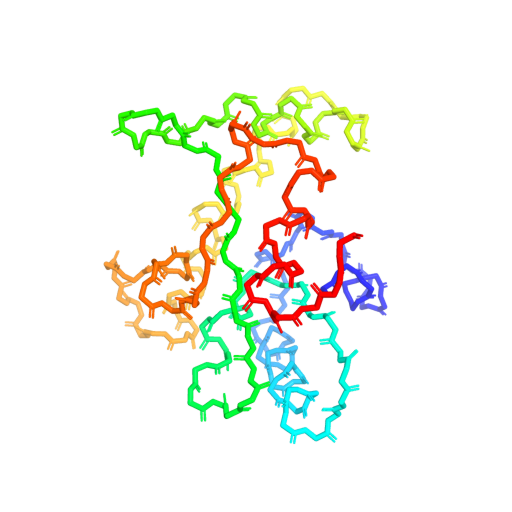00 -12.130 1.00 86.75 94 GLU A C 1
ATOM 775 O O . GLU A 1 94 ? 7.277 -0.417 -11.132 1.00 86.75 94 GLU A O 1
ATOM 780 N N . ILE A 1 95 ? 6.327 0.555 -12.919 1.00 87.50 95 ILE A N 1
ATOM 781 C CA . ILE A 1 95 ? 5.019 -0.054 -12.653 1.00 87.50 95 ILE A CA 1
ATOM 782 C C . ILE A 1 95 ? 5.043 -1.558 -12.936 1.00 87.50 95 ILE A C 1
ATOM 784 O O . ILE A 1 95 ? 4.558 -2.330 -12.114 1.00 87.50 95 ILE A O 1
ATOM 788 N N . HIS A 1 96 ? 5.621 -1.983 -14.059 1.00 87.62 96 HIS A N 1
ATOM 789 C CA . HIS A 1 96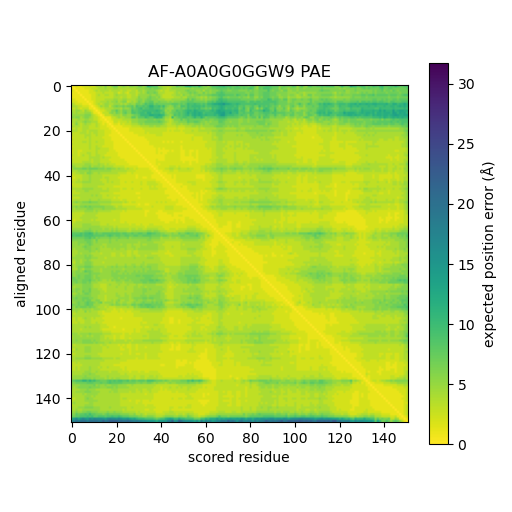 ? 5.705 -3.399 -14.419 1.00 87.62 96 HIS A CA 1
ATOM 790 C C . HIS A 1 96 ? 6.512 -4.211 -13.393 1.00 87.62 96 HIS A C 1
ATOM 792 O O . HIS A 1 96 ? 6.044 -5.247 -12.927 1.00 87.62 96 HIS A O 1
ATOM 798 N N . LEU A 1 97 ? 7.668 -3.700 -12.953 1.00 85.94 97 LEU A N 1
ATOM 799 C CA . LEU A 1 97 ? 8.479 -4.327 -11.906 1.00 85.94 97 LEU A CA 1
ATOM 800 C C . LEU A 1 97 ? 7.688 -4.499 -10.597 1.00 85.94 97 LEU A C 1
ATOM 802 O O . LEU A 1 97 ? 7.801 -5.534 -9.943 1.00 85.94 97 LEU A O 1
ATOM 806 N N . ARG A 1 98 ? 6.860 -3.515 -10.221 1.00 83.25 98 ARG A N 1
ATOM 807 C CA . ARG A 1 98 ? 6.000 -3.614 -9.028 1.00 83.25 98 ARG A CA 1
ATOM 808 C C . ARG A 1 98 ? 4.868 -4.623 -9.191 1.00 83.25 98 ARG A C 1
ATOM 810 O O . ARG A 1 98 ? 4.564 -5.363 -8.261 1.00 83.25 98 ARG A O 1
ATOM 817 N N . GLU A 1 99 ? 4.212 -4.625 -10.341 1.00 86.06 99 GLU A N 1
ATOM 818 C CA . GLU A 1 99 ? 3.041 -5.474 -10.572 1.00 86.06 99 GLU A CA 1
ATOM 819 C C . GLU A 1 99 ? 3.423 -6.945 -10.724 1.00 86.06 99 GLU A C 1
ATOM 821 O O . GLU A 1 99 ? 2.713 -7.806 -10.213 1.00 86.06 99 GLU A O 1
ATOM 826 N N . GLU A 1 100 ? 4.556 -7.240 -11.359 1.00 87.81 100 GLU A N 1
ATOM 827 C CA . GLU A 1 100 ? 4.965 -8.619 -11.621 1.00 87.81 100 GLU A CA 1
ATOM 828 C C . GLU A 1 100 ? 6.017 -9.115 -10.632 1.00 87.81 100 GLU A C 1
ATOM 830 O O . GLU A 1 100 ? 5.796 -10.111 -9.939 1.00 87.81 100 GLU A O 1
ATOM 835 N N . MET A 1 101 ? 7.158 -8.428 -10.524 1.00 90.12 101 MET A N 1
ATOM 836 C CA . MET A 1 101 ? 8.290 -8.946 -9.749 1.00 90.12 101 MET A CA 1
ATOM 837 C C . MET A 1 101 ? 8.067 -8.824 -8.244 1.00 90.12 101 MET A C 1
ATOM 839 O O . MET A 1 101 ? 8.283 -9.795 -7.515 1.00 90.12 101 MET A O 1
ATOM 843 N N . ASP A 1 102 ? 7.614 -7.660 -7.768 1.00 90.44 102 ASP A N 1
ATOM 844 C CA . ASP A 1 102 ? 7.346 -7.474 -6.339 1.00 90.44 102 ASP A CA 1
ATOM 845 C C . ASP A 1 102 ? 6.188 -8.380 -5.885 1.00 90.44 102 ASP A C 1
ATOM 847 O O . ASP A 1 102 ? 6.294 -9.041 -4.850 1.00 90.44 102 ASP A O 1
ATOM 851 N N . LEU A 1 103 ? 5.114 -8.492 -6.677 1.00 93.12 103 LEU A N 1
ATOM 852 C CA . LEU A 1 103 ? 3.991 -9.378 -6.363 1.00 93.12 103 LEU A CA 1
ATOM 853 C C . LEU A 1 103 ? 4.407 -10.854 -6.324 1.00 93.12 103 LEU A C 1
ATOM 855 O O . LEU A 1 103 ? 4.084 -11.548 -5.358 1.00 93.12 103 LEU A O 1
ATOM 859 N N . ALA A 1 104 ? 5.141 -11.337 -7.334 1.00 93.56 104 ALA A N 1
ATOM 860 C CA . ALA A 1 104 ? 5.634 -12.714 -7.367 1.00 93.56 104 ALA A CA 1
ATOM 861 C C . ALA A 1 104 ? 6.514 -13.019 -6.148 1.00 93.56 104 ALA A C 1
ATOM 863 O O . ALA A 1 104 ? 6.364 -14.059 -5.499 1.00 93.56 104 ALA A O 1
ATOM 864 N N . LYS A 1 105 ? 7.383 -12.074 -5.778 1.00 93.50 105 LYS A N 1
ATOM 865 C CA . LYS A 1 105 ? 8.205 -12.182 -4.577 1.00 93.50 105 LYS A CA 1
ATOM 866 C C . LYS A 1 105 ? 7.356 -12.256 -3.307 1.00 93.50 105 LYS A C 1
ATOM 868 O O . LYS A 1 105 ? 7.579 -13.139 -2.482 1.00 93.50 105 LYS A O 1
ATOM 873 N N . TYR A 1 106 ? 6.361 -11.387 -3.135 1.00 94.19 106 TYR A N 1
ATOM 874 C CA . TYR A 1 106 ? 5.513 -11.415 -1.937 1.00 94.19 106 TYR A CA 1
ATOM 875 C C . TYR A 1 106 ? 4.663 -12.672 -1.838 1.00 94.19 106 TYR A C 1
ATOM 877 O O . TYR A 1 106 ? 4.525 -13.219 -0.744 1.00 94.19 106 TYR A O 1
ATOM 885 N N . ARG A 1 107 ? 4.174 -13.185 -2.970 1.00 95.69 107 ARG A N 1
ATOM 886 C CA . ARG A 1 107 ? 3.478 -14.473 -3.016 1.00 95.69 107 ARG A CA 1
ATOM 887 C C . ARG A 1 107 ? 4.347 -15.595 -2.462 1.00 95.69 107 ARG A C 1
ATOM 889 O O . ARG A 1 107 ? 3.904 -16.336 -1.584 1.00 95.69 107 ARG A O 1
ATOM 896 N N . LYS A 1 108 ? 5.603 -15.668 -2.908 1.00 95.44 108 LYS A N 1
ATOM 897 C CA . LYS A 1 108 ? 6.592 -16.626 -2.395 1.00 95.44 108 LYS A CA 1
ATOM 898 C C . LYS A 1 108 ? 6.846 -16.446 -0.897 1.00 95.44 108 LYS A C 1
ATOM 900 O O . LYS A 1 108 ? 6.938 -17.436 -0.178 1.00 95.44 108 LYS A O 1
ATOM 905 N N . LEU A 1 109 ? 6.987 -15.205 -0.430 1.00 94.69 109 LEU A N 1
ATOM 906 C CA . LEU A 1 109 ? 7.429 -14.917 0.937 1.00 94.69 109 LEU A CA 1
ATOM 907 C C . LEU A 1 109 ? 6.344 -15.047 2.004 1.00 94.69 109 LEU A C 1
ATOM 909 O O . LEU A 1 109 ? 6.664 -15.466 3.117 1.00 94.69 109 LEU A O 1
ATOM 913 N N . TYR A 1 110 ? 5.106 -14.662 1.696 1.00 94.00 110 TYR A N 1
ATOM 914 C CA . TYR A 1 110 ? 4.088 -14.427 2.724 1.00 94.00 110 TYR A CA 1
ATOM 915 C C . TYR A 1 110 ? 2.845 -15.307 2.595 1.00 94.00 110 TYR A C 1
ATOM 917 O O . TYR A 1 110 ? 2.123 -15.460 3.577 1.00 94.00 110 TYR A O 1
ATOM 925 N N . VAL A 1 111 ? 2.586 -15.893 1.421 1.00 95.56 111 VAL A N 1
ATOM 926 C CA . VAL A 1 111 ? 1.337 -16.632 1.151 1.00 95.56 111 VAL A CA 1
ATOM 927 C C . VAL A 1 111 ? 1.553 -17.917 0.348 1.00 95.56 111 VAL A C 1
ATOM 929 O O . VAL A 1 111 ? 0.678 -18.346 -0.397 1.00 95.56 111 VAL A O 1
ATOM 932 N N . ASN A 1 112 ? 2.722 -18.550 0.486 1.00 95.56 112 ASN A N 1
ATOM 933 C CA . ASN A 1 112 ? 3.017 -19.867 -0.096 1.00 95.56 112 ASN A CA 1
ATOM 934 C C . ASN A 1 112 ? 2.720 -19.981 -1.607 1.00 95.56 112 ASN A C 1
ATOM 936 O O . ASN A 1 112 ? 2.245 -21.011 -2.075 1.00 95.56 112 AS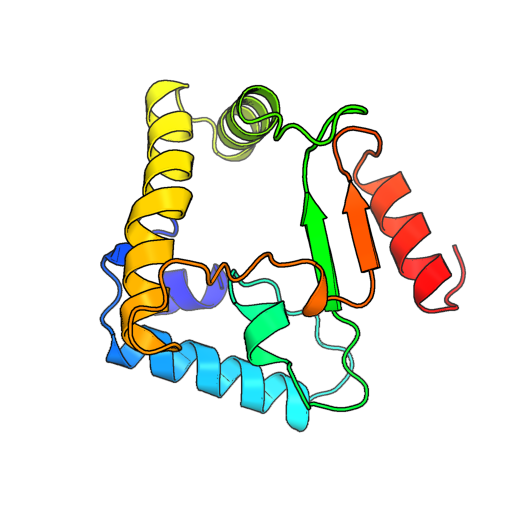N A O 1
ATOM 940 N N . ASN A 1 113 ? 3.029 -18.933 -2.375 1.00 96.00 113 ASN A N 1
ATOM 941 C CA . ASN A 1 113 ? 2.795 -18.844 -3.821 1.00 96.00 113 ASN A CA 1
ATOM 942 C C . ASN A 1 113 ? 1.319 -18.888 -4.269 1.00 96.00 113 ASN A C 1
ATOM 944 O O . ASN A 1 113 ? 1.057 -19.264 -5.414 1.00 96.00 113 ASN A O 1
ATOM 948 N N . ASP A 1 114 ? 0.362 -18.469 -3.434 1.00 96.62 114 ASP A N 1
ATOM 949 C CA . ASP A 1 114 ? -1.031 -18.286 -3.870 1.00 96.62 114 ASP A CA 1
ATOM 950 C C . ASP A 1 114 ? -1.123 -17.281 -5.038 1.00 96.62 114 ASP A C 1
ATOM 952 O O . ASP A 1 114 ? -0.810 -16.097 -4.899 1.00 96.62 114 ASP A O 1
ATOM 956 N N . GLN A 1 115 ? -1.551 -17.766 -6.207 1.00 94.88 115 GLN A N 1
ATOM 957 C CA . GLN A 1 115 ? -1.654 -16.979 -7.441 1.00 94.88 115 GLN A CA 1
ATOM 958 C C . GLN A 1 115 ? -2.860 -16.038 -7.465 1.00 94.88 115 GLN A C 1
ATOM 960 O O . GLN A 1 115 ? -2.861 -15.079 -8.236 1.00 94.88 115 GLN A O 1
ATOM 965 N N . ASN A 1 116 ? -3.860 -16.277 -6.618 1.00 94.94 116 ASN A N 1
ATOM 966 C CA . ASN A 1 116 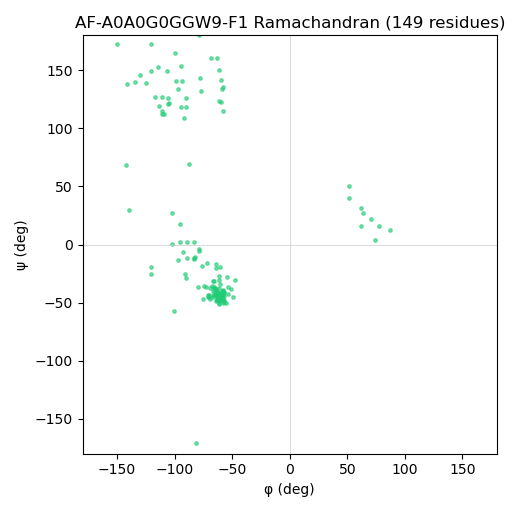? -5.031 -15.412 -6.497 1.00 94.94 116 ASN A CA 1
ATOM 967 C C . ASN A 1 116 ? -4.811 -14.305 -5.464 1.00 94.94 116 ASN A C 1
ATOM 969 O O . ASN A 1 116 ? -5.590 -13.357 -5.386 1.00 94.94 116 ASN A O 1
ATOM 973 N N . TRP A 1 117 ? -3.747 -14.404 -4.667 1.00 95.94 117 TRP A N 1
ATOM 974 C CA . TRP A 1 117 ? -3.445 -13.409 -3.658 1.00 95.94 117 TRP A CA 1
ATOM 975 C C . TRP A 1 117 ? -2.826 -12.154 -4.275 1.00 95.94 117 TRP A C 1
ATOM 977 O O . TRP A 1 117 ? -1.864 -12.222 -5.048 1.00 95.94 117 TRP A O 1
ATOM 987 N N . VAL A 1 118 ? -3.349 -10.997 -3.883 1.00 94.81 118 VAL A N 1
ATOM 988 C CA . VAL A 1 118 ? -2.779 -9.677 -4.154 1.00 94.81 118 VAL A CA 1
ATOM 989 C C . VAL A 1 118 ? -2.816 -8.861 -2.871 1.00 94.81 118 VAL A C 1
ATOM 991 O O . VAL A 1 118 ? -3.791 -8.914 -2.128 1.00 94.81 118 VAL A O 1
ATOM 994 N N . TYR A 1 119 ? -1.762 -8.097 -2.586 1.00 93.31 119 TYR A N 1
ATOM 995 C CA . TYR A 1 119 ? -1.701 -7.323 -1.341 1.00 93.31 119 TYR A CA 1
ATOM 996 C C . TYR A 1 119 ? -2.649 -6.118 -1.328 1.00 93.31 119 TYR A C 1
ATOM 998 O O . TYR A 1 119 ? -2.917 -5.578 -0.261 1.00 93.31 119 TYR A O 1
ATOM 1006 N N . TRP A 1 120 ? -3.151 -5.711 -2.497 1.00 93.56 120 TRP A N 1
ATOM 1007 C CA . TRP A 1 120 ? -4.110 -4.620 -2.676 1.00 93.56 120 TRP A CA 1
ATOM 1008 C C . TRP A 1 120 ? -5.568 -5.099 -2.732 1.00 93.56 120 TRP A C 1
ATOM 1010 O O . TRP A 1 120 ? -6.431 -4.367 -3.202 1.00 93.56 120 TRP A O 1
ATOM 1020 N N . ASP A 1 121 ? -5.858 -6.319 -2.273 1.00 95.00 121 ASP A N 1
ATOM 1021 C CA . ASP A 1 121 ? -7.237 -6.800 -2.164 1.00 95.00 121 ASP A CA 1
ATOM 1022 C C . ASP A 1 121 ? -8.024 -5.900 -1.184 1.00 95.00 121 ASP A C 1
ATOM 1024 O O . ASP A 1 121 ? -7.605 -5.765 -0.024 1.00 95.00 121 ASP A O 1
ATOM 1028 N N . PRO A 1 122 ? -9.154 -5.297 -1.610 1.00 94.94 122 PRO A N 1
ATOM 1029 C CA . PRO A 1 122 ? -9.991 -4.435 -0.780 1.00 94.94 122 PRO A CA 1
ATOM 1030 C C . PRO A 1 122 ? -10.327 -4.993 0.602 1.00 94.94 122 PRO A C 1
ATOM 1032 O O . PRO A 1 122 ? -10.437 -4.222 1.552 1.00 94.94 122 PRO A O 1
ATOM 1035 N N . LYS A 1 123 ? -10.429 -6.321 0.755 1.00 94.94 123 LYS A N 1
ATOM 1036 C CA . LYS A 1 123 ? -10.767 -6.961 2.039 1.00 94.94 123 LYS A CA 1
ATOM 1037 C C . LYS A 1 123 ? -9.769 -6.673 3.164 1.00 94.94 123 LYS A C 1
ATOM 1039 O O . LYS A 1 123 ? -10.086 -6.888 4.330 1.00 94.94 123 LYS A O 1
ATOM 1044 N N . TYR A 1 124 ? -8.550 -6.243 2.832 1.00 96.00 124 TYR A N 1
ATOM 1045 C CA . TYR A 1 124 ? -7.533 -5.902 3.824 1.00 96.00 124 TYR A CA 1
ATOM 1046 C C . TYR A 1 124 ? -7.685 -4.487 4.387 1.00 96.00 124 TYR A C 1
ATOM 1048 O O . TYR A 1 124 ? -7.017 -4.167 5.373 1.00 96.00 124 TYR A O 1
ATOM 1056 N N . TYR A 1 125 ? -8.536 -3.648 3.801 1.00 97.69 125 TYR A N 1
ATOM 1057 C CA . TYR A 1 125 ? -8.568 -2.214 4.061 1.00 97.69 125 TYR A CA 1
ATOM 1058 C C . TYR A 1 125 ? -9.921 -1.762 4.599 1.00 97.69 125 TYR A C 1
ATOM 1060 O O . TYR A 1 125 ? -10.959 -2.326 4.269 1.00 97.69 125 TYR A O 1
ATOM 1068 N N . ASP A 1 126 ? -9.893 -0.719 5.423 1.00 97.50 126 ASP A N 1
ATOM 1069 C CA . ASP A 1 126 ? -11.096 -0.138 6.022 1.00 97.50 126 ASP A CA 1
ATOM 1070 C C . ASP A 1 126 ? -11.662 0.986 5.137 1.00 97.50 126 ASP A C 1
ATOM 1072 O O . ASP A 1 126 ? -12.856 1.275 5.169 1.00 97.50 126 ASP A O 1
ATOM 1076 N N . LEU A 1 127 ? -10.804 1.612 4.320 1.00 97.44 127 LEU A N 1
ATOM 1077 C CA . LEU A 1 127 ? -11.166 2.679 3.391 1.00 97.44 127 LEU A CA 1
ATOM 1078 C C . LEU A 1 127 ? -10.402 2.550 2.073 1.00 97.44 127 LEU A C 1
ATOM 1080 O O . LEU A 1 127 ? -9.191 2.325 2.058 1.00 97.44 127 LEU A O 1
ATOM 1084 N N . ILE A 1 128 ? -11.107 2.773 0.967 1.00 96.88 128 ILE A N 1
ATOM 1085 C CA . ILE A 1 128 ? -10.529 2.849 -0.374 1.00 96.88 128 ILE A CA 1
ATOM 1086 C C . ILE A 1 128 ? -10.636 4.294 -0.856 1.00 96.88 128 ILE A C 1
ATOM 1088 O O . ILE A 1 128 ? -11.715 4.884 -0.842 1.00 96.88 128 ILE A O 1
ATOM 1092 N N . ILE A 1 129 ? -9.515 4.861 -1.290 1.00 97.00 129 ILE A N 1
ATOM 1093 C CA . ILE A 1 129 ? -9.427 6.196 -1.877 1.00 97.00 129 ILE A CA 1
ATOM 1094 C C . ILE A 1 129 ? -9.107 6.054 -3.357 1.00 97.00 129 ILE A C 1
ATOM 1096 O O . ILE A 1 129 ? -8.013 5.622 -3.728 1.00 97.00 129 ILE A O 1
ATOM 1100 N N . ASN A 1 130 ? -10.048 6.462 -4.206 1.00 96.12 130 ASN A N 1
ATOM 1101 C CA . ASN A 1 130 ? -9.825 6.513 -5.640 1.00 96.12 130 ASN A CA 1
ATOM 1102 C C . ASN A 1 130 ? -9.313 7.892 -6.064 1.00 96.12 130 ASN A C 1
ATOM 1104 O O . ASN A 1 130 ? -10.047 8.881 -6.071 1.00 96.12 130 ASN A O 1
ATOM 1108 N N . THR A 1 131 ? -8.037 7.936 -6.439 1.00 95.44 131 THR A N 1
ATOM 1109 C CA . THR A 1 131 ? -7.348 9.153 -6.888 1.00 95.44 131 THR A CA 1
ATOM 1110 C C . THR A 1 131 ? -7.578 9.462 -8.363 1.00 95.44 131 THR A C 1
ATOM 1112 O O . THR A 1 131 ? -6.983 10.403 -8.882 1.00 95.44 131 THR A O 1
ATOM 1115 N N . PHE A 1 132 ? -8.387 8.671 -9.069 1.00 94.19 132 PHE A N 1
ATOM 1116 C CA . PHE A 1 132 ? -8.885 9.052 -10.386 1.00 94.19 132 PHE A CA 1
ATOM 1117 C C . PHE A 1 132 ? -9.840 10.251 -10.279 1.00 94.19 132 PHE A C 1
ATOM 1119 O O . PHE A 1 132 ? -9.691 11.215 -11.024 1.00 94.19 132 PHE A O 1
ATOM 1126 N N . ASP A 1 133 ? -10.739 10.220 -9.289 1.00 90.62 133 ASP A N 1
ATOM 1127 C CA . ASP A 1 133 ? -11.775 11.241 -9.080 1.00 90.62 133 ASP A CA 1
ATOM 1128 C C . ASP A 1 133 ? -11.402 12.314 -8.044 1.00 90.62 133 ASP A C 1
ATOM 1130 O O . ASP A 1 133 ? -12.076 13.336 -7.960 1.00 90.62 133 ASP A O 1
ATOM 1134 N N . HIS A 1 134 ? -10.348 12.092 -7.251 1.00 91.44 134 HIS A N 1
ATOM 1135 C CA . HIS A 1 134 ? -9.948 12.990 -6.164 1.00 91.44 134 HIS A CA 1
ATOM 1136 C C . HIS A 1 134 ? -8.494 13.435 -6.292 1.00 91.44 134 HIS A C 1
ATOM 1138 O O . HIS A 1 134 ? -7.587 12.630 -6.534 1.00 91.44 134 HIS A O 1
ATOM 1144 N N . ASN A 1 135 ? -8.249 14.715 -6.023 1.00 92.00 135 ASN A N 1
ATOM 1145 C CA . ASN A 1 135 ? -6.908 15.230 -5.783 1.00 92.00 135 ASN A CA 1
ATOM 1146 C C . ASN A 1 135 ? -6.431 14.916 -4.346 1.00 92.00 135 ASN A C 1
ATOM 1148 O O . ASN A 1 135 ? -7.130 14.283 -3.551 1.00 92.00 135 ASN A O 1
ATOM 1152 N N . ALA A 1 136 ? -5.209 15.338 -4.004 1.00 92.50 136 ALA A N 1
ATOM 1153 C CA . ALA A 1 136 ? -4.606 15.052 -2.701 1.00 92.50 136 ALA A CA 1
ATOM 1154 C C . ALA A 1 136 ? -5.359 15.693 -1.518 1.00 92.50 136 ALA A C 1
ATOM 1156 O O . ALA A 1 136 ? -5.488 15.062 -0.471 1.00 92.50 136 ALA A O 1
ATOM 1157 N N . GLU A 1 137 ? -5.866 16.918 -1.675 1.00 95.25 137 GLU A N 1
ATOM 1158 C CA . GLU A 1 137 ? -6.600 17.631 -0.623 1.00 95.25 137 GLU A CA 1
ATOM 1159 C C . GLU A 1 137 ? -7.976 17.000 -0.389 1.00 95.25 137 GLU A C 1
ATOM 1161 O O . GLU A 1 137 ? -8.383 16.767 0.747 1.00 95.25 137 GLU A O 1
ATOM 1166 N N . GLU A 1 138 ? -8.677 16.660 -1.467 1.00 96.00 138 GLU A N 1
ATOM 1167 C CA . GLU A 1 138 ? -9.965 15.971 -1.399 1.00 96.00 138 GLU A CA 1
ATOM 1168 C C . GLU A 1 138 ? -9.811 14.581 -0.774 1.00 96.00 138 GLU A C 1
ATOM 1170 O O . GLU A 1 138 ? -10.562 14.221 0.132 1.00 96.00 138 GLU A O 1
ATOM 1175 N N . SER A 1 139 ? -8.778 13.838 -1.183 1.00 96.31 139 SER A N 1
ATOM 1176 C CA . SER A 1 139 ? -8.429 12.543 -0.591 1.00 96.31 139 SER A CA 1
ATOM 1177 C C . SER A 1 139 ? -8.175 12.665 0.913 1.00 96.31 139 SER A C 1
ATOM 1179 O O . SER A 1 139 ? -8.680 11.860 1.694 1.00 96.31 139 SER A O 1
ATOM 1181 N N . LEU A 1 140 ? -7.437 13.697 1.338 1.00 95.75 140 LEU A N 1
ATOM 1182 C CA . LEU A 1 140 ? -7.181 13.961 2.752 1.00 95.75 140 LEU A CA 1
ATOM 1183 C C . LEU A 1 140 ? -8.480 14.237 3.521 1.00 95.75 140 LEU A C 1
ATOM 1185 O O . LEU A 1 140 ? -8.681 13.658 4.586 1.00 95.75 140 LEU A O 1
ATOM 1189 N N . LYS A 1 141 ? -9.388 15.054 2.974 1.00 95.94 141 LYS A N 1
ATOM 1190 C CA . LYS A 1 141 ? -10.693 15.340 3.598 1.00 95.94 141 LYS A CA 1
ATOM 1191 C C . LYS A 1 141 ? -11.528 14.075 3.788 1.00 95.94 141 LYS A C 1
ATOM 1193 O O . LYS A 1 141 ? -12.130 13.901 4.847 1.00 95.94 141 LYS A O 1
ATOM 1198 N N . VAL A 1 142 ? -11.539 13.173 2.803 1.00 96.19 142 VAL A N 1
ATOM 1199 C CA . VAL A 1 142 ? -12.237 11.879 2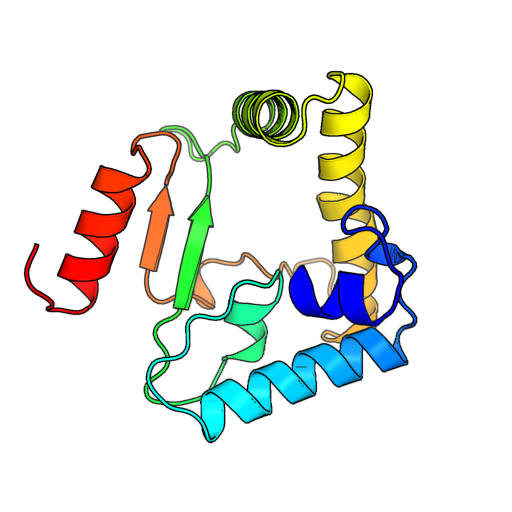.912 1.00 96.19 142 VAL A CA 1
ATOM 1200 C C . VAL A 1 142 ? -11.654 11.042 4.052 1.00 96.19 142 VAL A C 1
ATOM 1202 O O . VAL A 1 142 ? -12.411 10.511 4.865 1.00 96.19 142 VAL A O 1
ATOM 1205 N N . VAL A 1 143 ? -10.324 10.969 4.157 1.00 96.12 143 VAL A N 1
ATOM 1206 C CA . VAL A 1 143 ? -9.643 10.223 5.225 1.00 96.12 143 VAL A CA 1
ATOM 1207 C C . VAL A 1 143 ? -9.925 10.824 6.604 1.00 96.12 143 VAL A C 1
ATOM 1209 O O . VAL A 1 143 ? -10.321 10.094 7.509 1.00 96.12 143 VAL A O 1
ATOM 1212 N N . LEU A 1 144 ? -9.777 12.142 6.772 1.00 96.12 144 LEU A N 1
ATOM 1213 C CA . LEU A 1 144 ? -10.047 12.819 8.047 1.00 96.12 144 LEU A CA 1
ATOM 1214 C C . LEU A 1 144 ? -11.498 12.620 8.488 1.00 96.12 144 LEU A C 1
ATOM 1216 O O . LEU A 1 144 ? -11.753 12.285 9.644 1.00 96.12 144 LEU A O 1
ATOM 1220 N N . LYS A 1 145 ? -12.444 12.724 7.549 1.00 96.19 145 LYS A N 1
ATOM 1221 C CA . LYS A 1 145 ? -13.857 12.442 7.805 1.00 96.19 145 LYS A CA 1
ATOM 1222 C C . LYS A 1 145 ? -14.081 10.995 8.254 1.00 96.19 145 LYS A C 1
ATOM 1224 O O . LYS A 1 145 ? -14.838 10.780 9.196 1.00 96.19 145 LYS A O 1
ATOM 1229 N N . ALA A 1 146 ? -13.440 10.019 7.610 1.00 95.88 146 ALA A N 1
ATOM 1230 C CA . ALA A 1 146 ? -13.558 8.606 7.980 1.00 95.88 146 ALA A CA 1
ATOM 1231 C C . ALA A 1 146 ? -12.967 8.306 9.370 1.00 95.88 146 ALA A C 1
ATOM 1233 O O . ALA A 1 146 ? -13.485 7.453 10.085 1.00 95.88 146 ALA A O 1
ATOM 1234 N N . LEU A 1 147 ? -11.934 9.051 9.775 1.00 94.12 147 LEU A N 1
ATOM 1235 C CA . LEU A 1 147 ? -11.343 8.998 11.115 1.00 94.12 147 LEU A CA 1
ATOM 1236 C C . LEU A 1 147 ? -12.154 9.765 12.178 1.00 94.12 147 LEU A C 1
ATOM 1238 O O . LEU A 1 147 ? -11.799 9.726 13.354 1.00 94.12 147 LEU A O 1
ATOM 1242 N N . GLY A 1 148 ? -13.216 10.481 11.793 1.00 94.38 148 GLY A N 1
ATOM 1243 C CA . GLY A 1 148 ? -13.989 11.330 12.706 1.00 94.38 148 GLY A CA 1
ATOM 1244 C C . GLY A 1 148 ? -13.247 12.593 13.161 1.00 94.38 148 GLY A C 1
ATOM 1245 O O . GLY A 1 148 ? -13.574 13.153 14.206 1.00 94.38 148 GLY A O 1
ATOM 1246 N N . LEU A 1 149 ? -12.245 13.037 12.398 1.00 91.06 149 LEU A N 1
ATOM 1247 C CA . LEU A 1 149 ? -11.443 14.227 12.677 1.00 91.06 149 LEU A CA 1
ATOM 1248 C C . LEU A 1 149 ? -12.004 15.466 11.948 1.00 91.06 149 LEU A C 1
ATOM 1250 O O . LEU A 1 149 ? -12.660 15.329 10.910 1.00 91.06 149 LEU A O 1
ATOM 1254 N N . PRO A 1 150 ? -11.766 16.685 12.473 1.00 84.19 150 PRO A N 1
ATOM 1255 C CA . PRO A 1 150 ? -12.163 17.926 11.806 1.00 84.19 150 PRO A CA 1
ATOM 1256 C C . PRO A 1 150 ? -11.471 18.099 10.441 1.00 84.19 150 PRO A C 1
ATOM 1258 O O . PRO A 1 150 ? -10.361 17.603 10.237 1.00 84.19 150 PRO A O 1
ATOM 1261 N N . GLN A 1 151 ? -12.158 18.791 9.521 1.00 70.06 151 GLN A N 1
ATOM 1262 C CA . GLN A 1 151 ? -11.745 19.038 8.128 1.00 70.06 151 GLN A CA 1
ATOM 1263 C C . GLN A 1 151 ? -11.174 20.439 7.930 1.00 70.06 151 GLN A C 1
ATOM 1265 O O . GLN A 1 151 ? -11.686 21.372 8.590 1.00 70.06 151 GLN A O 1
#

Sequence (151 aa):
FRKFAKEQGFHISEKHKIPDELDKAFEERVKYILKNEKNEIIQSHLAGFTAQGIPEVFKILVICEDKEGEDKKSIRIDRIMNRDNVPSEKAREEIHLREEMDLAKYRKLYVNNDQNWVYWDPKYYDLIINTFDHNAEESLKVVLKALGLPQ

Radius of gyration: 16.09 Å; Cα contacts (8 Å, |Δi|>4): 142; chains: 1; bounding box: 38×39×41 Å

Nearest PDB structures (foldseek):
  6vdd-assembly1_A  TM=2.033E-01  e=9.180E+00  Mycolicibacterium smegmatis

Secondary structure (DSSP, 8-state):
-HHHHHHTT--TT-GGGS-HHHHHHHHHHHHHHHHH-SS-----SSHHHHTTT-TT---EEEE-B-TTS-B-HHHHHHHHHHHHT--HHHHHHHHHIIIIIIHHHHHHHHSTT-TT--TT-GGG-SEEEETTT--HHHHHHHHHHHTT---

Solvent-accessible surface area (backbone atoms only — not comparable to full-atom values): 9068 Å² total; per-residue (Å²): 79,71,68,57,34,55,78,71,74,44,60,85,84,48,56,69,72,54,53,73,69,55,55,50,51,49,53,52,51,50,46,47,46,68,73,75,55,77,95,76,86,83,63,57,82,49,45,37,56,65,47,63,93,51,75,99,66,88,28,76,43,81,48,41,37,52,98,88,68,49,74,43,57,68,61,57,30,53,49,43,19,69,72,68,74,44,57,70,67,61,28,48,48,49,49,50,45,49,65,50,48,36,44,54,49,47,22,57,73,77,51,80,54,43,83,88,67,58,64,81,47,67,90,50,37,80,43,79,45,52,52,60,86,31,56,74,69,57,48,47,45,55,50,32,54,75,72,73,45,85,125

pLDDT: mean 91.91, std 5.61, range [69.5, 97.81]